Protein AF-A0A7X2MI40-F1 (afdb_monomer_lite)

Organism: NCBI:txid1624

Sequence (84 aa):
LSFVDDISDRGDEFHCTAKFRYRQKDTGVTVKFNEDRTKVEVIFDEPVRAITPGQEVVFYDGEECLGSGTIDHAYKESKLLQYV

Secondary structure (DSSP, 8-state):
-EESS-GGGG-SEEEEEEESSTTSPPEEEEEEE-TTSS-EEEEESSPPP---TTSEEEEEETTEEEEEEE----EETTEE----

InterPro domains:
  IPR046885 tRNA-specific 2-thiouridylase MnmA-like, C-terminal domain [PF20258] (9-71)

pLDDT: mean 90.77, std 7.52, range [54.91, 98.06]

Radius of gyration: 12.37 Å; chains: 1; bounding box: 30×22×34 Å

Foldseek 3Di:
DWFPDDCPVCPQKDWFWKDLDPPDPTFIWMWGADPVRPDIDIGTPDDDPDRDAQTKMWTDHVPDTGTIDGHHFDDDPNHTDDDD

Structure (mmCIF, N/CA/C/O backbone):
data_AF-A0A7X2MI40-F1
#
_entry.id   AF-A0A7X2MI40-F1
#
loop_
_atom_site.group_PDB
_atom_site.id
_atom_site.type_symbol
_atom_site.label_atom_id
_atom_site.label_alt_id
_atom_site.label_comp_id
_atom_site.label_asym_id
_atom_site.label_entity_id
_atom_site.label_seq_id
_atom_site.pdbx_PDB_ins_code
_atom_site.Cartn_x
_atom_site.Cartn_y
_atom_site.Cartn_z
_atom_site.occupancy
_atom_site.B_iso_or_equiv
_atom_site.auth_seq_id
_atom_site.auth_comp_id
_atom_site.auth_asym_id
_atom_site.auth_atom_id
_atom_site.pdbx_PDB_model_num
ATOM 1 N N . LEU A 1 1 ? 8.452 -6.005 -3.598 1.00 85.12 1 LEU A N 1
ATOM 2 C CA . LEU A 1 1 ? 7.535 -5.263 -4.492 1.00 85.12 1 LEU A CA 1
ATOM 3 C C . LEU A 1 1 ? 7.685 -5.814 -5.896 1.00 85.12 1 LEU A C 1
ATOM 5 O O . LEU A 1 1 ? 8.797 -6.181 -6.253 1.00 85.12 1 LEU A O 1
ATOM 9 N N . SER A 1 2 ? 6.595 -5.902 -6.651 1.00 89.44 2 SER A N 1
ATOM 10 C CA . SER A 1 2 ? 6.587 -6.371 -8.036 1.00 89.44 2 SER A CA 1
ATOM 11 C C . SER A 1 2 ? 5.641 -5.491 -8.845 1.00 89.44 2 SER A C 1
ATOM 13 O O . SER A 1 2 ? 4.429 -5.680 -8.779 1.00 89.44 2 SER A O 1
ATOM 15 N N . PHE A 1 3 ? 6.184 -4.517 -9.571 1.00 87.62 3 PHE A N 1
ATOM 16 C CA . PHE A 1 3 ? 5.410 -3.666 -10.478 1.00 87.62 3 PHE A CA 1
ATOM 17 C C . PHE A 1 3 ? 5.396 -4.267 -11.886 1.00 87.62 3 PHE A C 1
ATOM 19 O O . PHE A 1 3 ? 6.362 -4.919 -12.281 1.00 87.62 3 PHE A O 1
ATOM 26 N N . VAL A 1 4 ? 4.268 -4.121 -12.586 1.00 80.12 4 VAL A N 1
ATOM 27 C CA . VAL A 1 4 ? 4.056 -4.696 -13.926 1.00 80.12 4 VAL A CA 1
ATOM 28 C C . VAL A 1 4 ? 4.806 -3.886 -14.982 1.00 80.12 4 VAL A C 1
ATOM 30 O O . VAL A 1 4 ? 5.458 -4.474 -15.842 1.00 80.12 4 VAL A O 1
ATOM 33 N N . ASP A 1 5 ? 4.778 -2.561 -14.845 1.00 78.69 5 ASP A N 1
ATOM 34 C CA . ASP A 1 5 ? 5.474 -1.606 -15.704 1.00 78.69 5 ASP A CA 1
ATOM 35 C C . ASP A 1 5 ? 6.471 -0.758 -14.905 1.00 78.69 5 ASP A C 1
ATOM 37 O O . ASP A 1 5 ? 6.508 -0.787 -13.667 1.00 78.69 5 ASP A O 1
ATOM 41 N N . ASP A 1 6 ? 7.299 0.003 -15.624 1.00 79.44 6 ASP A N 1
ATOM 42 C CA . ASP A 1 6 ? 8.202 0.967 -15.007 1.00 79.44 6 ASP A CA 1
ATOM 43 C C . ASP A 1 6 ? 7.392 2.083 -14.330 1.00 79.44 6 ASP A C 1
ATOM 45 O O . ASP A 1 6 ? 6.901 3.022 -14.950 1.00 79.44 6 ASP A O 1
ATOM 49 N N . ILE A 1 7 ? 7.235 1.954 -13.015 1.00 82.19 7 ILE A N 1
ATOM 50 C CA . ILE A 1 7 ? 6.481 2.887 -12.177 1.00 82.19 7 ILE A CA 1
ATOM 51 C C . ILE A 1 7 ? 7.267 4.190 -11.910 1.00 82.19 7 ILE A C 1
ATOM 53 O O . ILE A 1 7 ? 6.801 5.047 -11.156 1.00 82.19 7 ILE A O 1
ATOM 57 N N . SER A 1 8 ? 8.474 4.352 -12.474 1.00 78.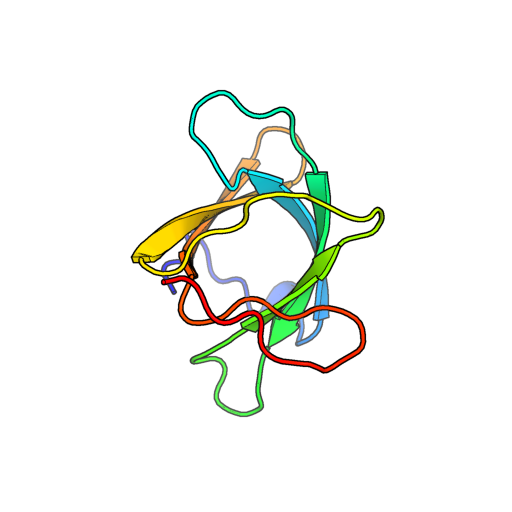56 8 SER A N 1
ATOM 58 C CA . SER A 1 8 ? 9.332 5.520 -12.235 1.00 78.56 8 SER A CA 1
ATOM 59 C C . SER A 1 8 ? 8.702 6.843 -12.669 1.00 78.56 8 SER A C 1
ATOM 61 O O . SER A 1 8 ? 8.880 7.838 -11.963 1.00 78.56 8 SER A O 1
ATOM 63 N N . ASP A 1 9 ? 7.874 6.831 -13.714 1.00 85.38 9 ASP A N 1
ATOM 64 C CA . ASP A 1 9 ? 7.148 8.006 -14.215 1.00 85.38 9 ASP A CA 1
ATOM 65 C C . ASP A 1 9 ? 6.128 8.570 -13.211 1.00 85.38 9 ASP A C 1
ATOM 67 O O . ASP A 1 9 ? 5.759 9.743 -13.285 1.00 85.38 9 ASP A O 1
ATOM 71 N N . ARG A 1 10 ? 5.690 7.767 -12.230 1.00 88.38 10 ARG A N 1
ATOM 72 C CA . ARG A 1 10 ? 4.779 8.214 -11.162 1.00 88.38 10 ARG A CA 1
ATOM 73 C C . ARG A 1 10 ? 5.494 8.949 -10.022 1.00 88.38 10 ARG A C 1
ATOM 75 O O . ARG A 1 10 ? 4.837 9.399 -9.088 1.00 88.38 10 ARG A O 1
ATOM 82 N N . GLY A 1 11 ? 6.819 9.091 -10.095 1.00 91.44 11 GLY A N 1
ATOM 83 C CA . GLY A 1 11 ? 7.633 9.717 -9.057 1.00 91.44 11 GLY A CA 1
ATOM 84 C C . GLY A 1 11 ? 7.760 8.859 -7.794 1.00 91.44 11 GLY A C 1
ATOM 85 O O . GLY A 1 11 ? 7.628 7.633 -7.839 1.00 91.44 11 GLY A O 1
ATOM 86 N N . ASP A 1 12 ? 8.038 9.520 -6.669 1.00 93.00 12 ASP A N 1
ATOM 87 C CA . ASP A 1 12 ? 8.228 8.873 -5.363 1.00 93.00 12 ASP A CA 1
ATOM 88 C C . ASP A 1 12 ? 6.923 8.760 -4.555 1.00 93.00 12 ASP A C 1
ATOM 90 O O . ASP A 1 12 ? 6.880 8.070 -3.539 1.00 93.00 12 ASP A O 1
ATOM 94 N N . GLU A 1 13 ? 5.845 9.406 -5.004 1.00 95.81 13 GLU A N 1
ATOM 95 C CA . GLU A 1 13 ? 4.535 9.388 -4.354 1.00 95.81 13 GLU A CA 1
ATOM 96 C C . GLU A 1 13 ? 3.411 9.464 -5.389 1.00 95.81 13 GLU A C 1
ATOM 98 O O . GLU A 1 13 ? 3.408 10.349 -6.243 1.00 95.81 13 GLU A O 1
ATOM 103 N N . PHE A 1 14 ? 2.428 8.568 -5.284 1.00 95.88 14 PHE A N 1
ATOM 104 C CA . PHE A 1 14 ? 1.251 8.574 -6.151 1.00 95.88 14 PHE A CA 1
ATOM 105 C C . PHE A 1 14 ? 0.001 8.050 -5.438 1.00 95.88 14 PHE A C 1
ATOM 107 O O . PHE A 1 14 ? 0.078 7.244 -4.509 1.00 95.88 14 PHE A O 1
ATOM 114 N N . HIS A 1 15 ? -1.169 8.502 -5.893 1.00 97.62 15 HIS A N 1
ATOM 115 C CA . HIS A 1 15 ? -2.470 8.007 -5.436 1.00 97.62 15 HIS A CA 1
ATOM 116 C C . HIS A 1 15 ? -2.991 6.929 -6.387 1.00 97.62 15 HIS A C 1
ATOM 118 O O . HIS A 1 15 ? -2.814 7.027 -7.602 1.00 97.62 15 HIS A O 1
ATOM 124 N N . CYS A 1 16 ? -3.588 5.880 -5.830 1.00 97.00 16 CYS A N 1
ATOM 125 C CA . CYS A 1 16 ? -4.197 4.789 -6.580 1.00 97.00 16 CYS A CA 1
ATOM 126 C C . CYS A 1 16 ? -5.247 4.075 -5.718 1.00 97.00 16 CYS A C 1
ATOM 128 O O . CYS A 1 16 ? -5.602 4.517 -4.623 1.00 97.00 16 CYS A O 1
ATOM 130 N N . THR A 1 17 ? -5.748 2.944 -6.201 1.00 97.69 17 THR A N 1
ATOM 131 C CA . THR A 1 17 ? -6.543 2.028 -5.384 1.00 97.69 17 THR A CA 1
ATOM 132 C C . THR A 1 17 ? -5.769 0.759 -5.066 1.00 97.69 17 THR A C 1
ATOM 134 O O . THR A 1 17 ? -4.868 0.367 -5.802 1.00 97.69 17 THR A O 1
ATOM 137 N N . ALA A 1 18 ? -6.105 0.098 -3.962 1.00 96.88 18 ALA A N 1
ATOM 138 C CA . ALA A 1 18 ? -5.480 -1.156 -3.582 1.00 96.88 18 ALA A CA 1
ATOM 139 C C . ALA A 1 18 ? -6.472 -2.176 -3.018 1.00 96.88 18 ALA A C 1
ATOM 141 O O . ALA A 1 18 ? -7.434 -1.838 -2.318 1.00 96.88 18 ALA A O 1
ATOM 142 N N . LYS A 1 19 ? -6.186 -3.455 -3.282 1.00 95.19 19 LYS A N 1
ATOM 143 C CA . LYS A 1 19 ? -6.853 -4.609 -2.673 1.00 95.19 19 LYS A CA 1
ATOM 144 C C . LYS A 1 19 ? -5.900 -5.296 -1.713 1.00 95.19 19 LYS A C 1
ATOM 146 O O . LYS A 1 19 ? -4.823 -5.732 -2.098 1.00 95.19 19 LYS A O 1
ATOM 151 N N . PHE A 1 20 ? -6.351 -5.458 -0.475 1.00 93.38 20 PHE A N 1
ATOM 152 C CA . PHE A 1 20 ? -5.609 -6.139 0.593 1.00 93.38 20 PHE A CA 1
ATOM 153 C C . PHE A 1 20 ? -6.110 -7.573 0.814 1.00 93.38 20 PHE A C 1
ATOM 155 O O . PHE A 1 20 ? -5.531 -8.342 1.576 1.00 93.38 20 PHE A O 1
ATOM 162 N N . ARG A 1 21 ? -7.221 -7.938 0.153 1.00 89.94 21 ARG A N 1
ATOM 163 C CA . ARG A 1 21 ? -7.780 -9.293 0.084 1.00 89.94 21 ARG A CA 1
ATOM 164 C C . ARG A 1 21 ? -8.461 -9.504 -1.266 1.00 89.94 21 ARG A C 1
ATOM 166 O O . ARG A 1 21 ? -9.126 -8.604 -1.767 1.00 89.94 21 ARG A O 1
ATOM 173 N N . TYR A 1 22 ? -8.401 -10.730 -1.787 1.00 80.94 22 TYR A N 1
ATOM 174 C CA . TYR A 1 22 ? -8.886 -11.110 -3.127 1.00 80.94 22 TYR A CA 1
ATOM 175 C C . TYR A 1 22 ? -10.336 -10.693 -3.460 1.00 80.94 22 TYR A C 1
ATOM 177 O O . TYR A 1 22 ? -10.660 -10.453 -4.618 1.00 80.94 22 TYR A O 1
ATOM 185 N N . ARG A 1 23 ? -11.222 -10.587 -2.458 1.00 82.88 23 ARG A N 1
ATOM 186 C CA . ARG A 1 23 ? -12.642 -10.206 -2.635 1.00 82.88 23 ARG A CA 1
ATOM 187 C C . ARG A 1 23 ? -13.022 -8.877 -1.979 1.00 82.88 23 ARG A C 1
ATOM 189 O O . ARG A 1 23 ? -14.208 -8.581 -1.849 1.00 82.88 23 ARG A O 1
ATOM 196 N N . GLN A 1 24 ? -12.047 -8.106 -1.506 1.00 83.31 24 GLN A N 1
ATOM 197 C CA . GLN A 1 24 ? -12.322 -6.785 -0.951 1.00 83.31 24 GLN A CA 1
ATOM 198 C C . GLN A 1 24 ? -12.620 -5.803 -2.087 1.00 83.31 24 GLN A C 1
ATOM 200 O O . GLN A 1 24 ? -12.078 -5.931 -3.184 1.00 83.31 24 GLN A O 1
ATOM 205 N N . LYS A 1 25 ? -13.482 -4.820 -1.810 1.00 88.94 25 LYS A N 1
ATOM 206 C CA . LYS A 1 25 ? -13.592 -3.639 -2.665 1.00 88.94 25 LYS A CA 1
ATOM 207 C C . LYS A 1 25 ? -12.272 -2.871 -2.661 1.00 88.94 25 LYS A C 1
ATOM 209 O O . LYS A 1 25 ? -11.556 -2.870 -1.657 1.00 88.94 25 LYS A O 1
ATOM 214 N N . ASP A 1 26 ? -12.013 -2.198 -3.767 1.00 91.81 26 ASP A N 1
ATOM 215 C CA . ASP A 1 26 ? -10.895 -1.278 -3.901 1.00 91.81 26 ASP A CA 1
ATOM 216 C C . ASP A 1 26 ? -10.927 -0.217 -2.805 1.00 91.81 26 ASP A C 1
ATOM 218 O O . ASP A 1 26 ? -11.986 0.298 -2.438 1.00 91.81 26 ASP A O 1
ATOM 222 N N . THR A 1 27 ? -9.758 0.055 -2.234 1.00 95.94 27 THR A N 1
ATOM 223 C CA . THR A 1 27 ? -9.573 1.110 -1.241 1.00 95.94 27 THR A CA 1
ATOM 224 C C . THR A 1 27 ? -8.637 2.162 -1.801 1.00 95.94 27 THR A C 1
ATOM 226 O O . THR A 1 27 ? -7.565 1.806 -2.280 1.00 95.94 27 THR A O 1
ATOM 229 N N . GLY A 1 28 ? -9.033 3.433 -1.741 1.00 97.94 28 GLY A N 1
ATOM 230 C CA . GLY A 1 28 ? -8.159 4.542 -2.115 1.00 97.94 28 GLY A CA 1
ATOM 231 C C . GLY A 1 28 ? -6.959 4.642 -1.173 1.00 97.94 28 GLY A C 1
ATOM 232 O O . GLY A 1 28 ? -7.107 4.524 0.051 1.00 97.94 28 GLY A O 1
ATOM 233 N N . VAL A 1 29 ? -5.770 4.770 -1.759 1.00 98.06 29 VAL A N 1
ATOM 234 C CA . VAL A 1 29 ? -4.499 4.810 -1.040 1.00 98.06 29 VAL A CA 1
ATOM 235 C C . VAL A 1 29 ? -3.497 5.745 -1.709 1.00 98.06 29 VAL A C 1
ATOM 237 O O . VAL A 1 29 ? -3.412 5.832 -2.934 1.00 98.06 29 VAL A O 1
ATOM 240 N N . THR A 1 30 ? -2.643 6.347 -0.890 1.00 98.00 30 THR A N 1
ATOM 241 C CA . THR A 1 30 ? -1.410 7.000 -1.329 1.00 98.00 30 THR A CA 1
ATOM 242 C C . THR A 1 30 ? -0.230 6.075 -1.068 1.00 98.00 30 THR A C 1
ATOM 244 O O . THR A 1 30 ? -0.024 5.618 0.058 1.00 98.00 30 THR A O 1
ATOM 247 N N . VAL A 1 31 ? 0.553 5.806 -2.108 1.00 97.06 31 VAL A N 1
ATOM 248 C CA . VAL A 1 31 ? 1.767 4.989 -2.059 1.00 97.06 31 VAL A CA 1
ATOM 249 C C . VAL A 1 31 ? 2.973 5.920 -2.083 1.00 97.06 31 VAL A C 1
ATOM 251 O O . VAL A 1 31 ? 3.091 6.740 -2.990 1.00 97.06 31 VAL A O 1
ATOM 254 N N . LYS A 1 32 ? 3.871 5.785 -1.104 1.00 96.88 32 LYS A N 1
ATOM 255 C CA . LYS A 1 32 ? 5.132 6.535 -1.025 1.00 96.88 32 LYS A CA 1
ATOM 256 C C . LYS A 1 32 ? 6.309 5.579 -1.049 1.00 96.88 32 LYS A C 1
ATOM 258 O O . LYS A 1 32 ? 6.386 4.691 -0.202 1.00 96.88 32 LYS A O 1
ATOM 263 N N . PHE A 1 33 ? 7.224 5.753 -1.990 1.00 95.44 33 PHE A N 1
ATOM 264 C CA . PHE A 1 33 ? 8.477 5.012 -2.016 1.00 95.44 33 PHE A CA 1
ATOM 265 C C . PHE A 1 33 ? 9.430 5.514 -0.934 1.00 95.44 33 PHE A C 1
ATOM 267 O O . PHE A 1 33 ? 9.452 6.694 -0.585 1.00 95.44 33 PHE A O 1
ATOM 274 N N . ASN A 1 34 ? 10.249 4.605 -0.412 1.00 94.19 34 ASN A N 1
ATOM 275 C CA . ASN A 1 34 ? 11.452 4.999 0.307 1.00 94.19 34 ASN A CA 1
ATOM 276 C C . ASN A 1 34 ? 12.571 5.398 -0.678 1.00 94.19 34 ASN A C 1
ATOM 278 O O . ASN A 1 34 ? 12.471 5.151 -1.877 1.00 94.19 34 ASN A O 1
ATOM 282 N N . GLU A 1 35 ? 13.659 5.976 -0.163 1.00 91.31 35 GLU A N 1
ATOM 283 C CA . GLU A 1 35 ? 14.756 6.543 -0.972 1.00 91.31 35 GLU A CA 1
ATOM 284 C C . GLU A 1 35 ? 15.364 5.565 -1.995 1.00 91.31 35 GLU A C 1
ATOM 286 O O . GLU A 1 35 ? 15.734 5.971 -3.093 1.00 91.31 35 GLU A O 1
ATOM 291 N N . ASP A 1 36 ? 15.460 4.276 -1.655 1.00 91.81 36 ASP A N 1
ATOM 292 C CA . ASP A 1 36 ? 16.021 3.236 -2.532 1.00 91.81 36 ASP A CA 1
ATOM 293 C C . ASP A 1 36 ? 14.963 2.496 -3.376 1.00 91.81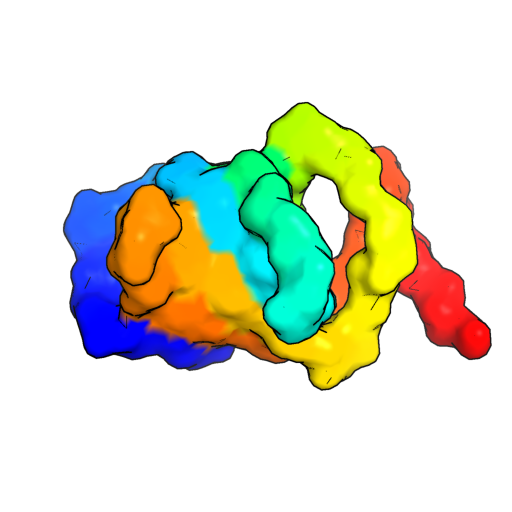 36 ASP A C 1
ATOM 295 O O . ASP A 1 36 ? 15.299 1.575 -4.123 1.00 91.81 36 ASP A O 1
ATOM 299 N N . ARG A 1 37 ? 13.686 2.890 -3.261 1.00 90.50 37 ARG A N 1
ATOM 300 C CA . ARG A 1 37 ? 12.517 2.305 -3.941 1.00 90.50 37 ARG A CA 1
ATOM 301 C C . ARG A 1 37 ? 12.345 0.795 -3.737 1.00 90.50 37 ARG A C 1
ATOM 303 O O . ARG A 1 37 ? 11.692 0.124 -4.537 1.00 90.50 37 ARG A O 1
ATOM 310 N N . THR A 1 38 ? 12.885 0.239 -2.653 1.00 91.75 38 THR A N 1
ATOM 311 C CA . THR A 1 38 ? 12.713 -1.183 -2.306 1.00 91.75 38 THR A CA 1
ATOM 312 C C . THR A 1 38 ? 11.472 -1.446 -1.458 1.00 91.75 38 THR A C 1
ATOM 314 O O . THR A 1 38 ? 10.981 -2.580 -1.405 1.00 91.75 38 THR A O 1
ATOM 317 N N . LYS A 1 39 ? 10.943 -0.405 -0.806 1.00 94.38 39 LYS A N 1
ATOM 318 C CA . LYS A 1 39 ? 9.769 -0.449 0.067 1.00 94.38 39 LYS A CA 1
ATOM 319 C C . LYS A 1 39 ? 8.817 0.692 -0.253 1.00 94.38 39 LYS A C 1
ATOM 321 O O . LYS A 1 39 ? 9.200 1.716 -0.813 1.00 94.38 39 LYS A O 1
ATOM 326 N N . VAL A 1 40 ? 7.567 0.503 0.151 1.00 96.00 40 VAL A N 1
ATOM 327 C CA . VAL A 1 40 ? 6.556 1.553 0.103 1.00 96.00 40 VAL A CA 1
ATOM 328 C C . VAL A 1 40 ? 5.838 1.666 1.434 1.00 96.00 40 VAL A C 1
ATOM 330 O O . VAL A 1 40 ? 5.578 0.664 2.102 1.00 96.00 40 VAL A O 1
ATOM 333 N N . GLU A 1 41 ? 5.493 2.892 1.795 1.00 96.50 41 GLU A N 1
ATOM 334 C CA . GLU A 1 41 ? 4.445 3.179 2.761 1.00 96.50 41 GLU A CA 1
ATOM 335 C C . GLU A 1 41 ? 3.120 3.316 2.005 1.00 96.50 41 GLU A C 1
ATOM 337 O O . GLU A 1 41 ? 3.046 3.991 0.979 1.00 96.50 41 GLU A O 1
ATOM 342 N N . VAL A 1 42 ? 2.076 2.652 2.501 1.00 97.06 42 VAL A N 1
ATOM 343 C CA . VAL A 1 42 ? 0.730 2.718 1.927 1.00 97.06 42 VAL A CA 1
ATOM 344 C C . VAL A 1 42 ? -0.188 3.368 2.950 1.00 97.06 42 VAL A C 1
ATOM 346 O O . VAL A 1 42 ? -0.445 2.806 4.016 1.00 97.06 42 VAL A O 1
ATOM 349 N N . ILE A 1 43 ? -0.668 4.560 2.620 1.00 96.94 43 ILE A N 1
ATOM 350 C CA . ILE A 1 43 ? -1.522 5.380 3.473 1.00 96.94 43 ILE A CA 1
ATOM 351 C C . ILE A 1 43 ? -2.940 5.274 2.934 1.00 96.94 43 ILE A C 1
ATOM 353 O O . ILE A 1 43 ? -3.183 5.559 1.768 1.00 96.94 43 ILE A O 1
ATOM 357 N N . PHE A 1 44 ? -3.874 4.847 3.775 1.00 96.62 44 PHE A N 1
ATOM 358 C CA . PHE A 1 44 ? -5.274 4.721 3.390 1.00 96.62 44 PHE A CA 1
ATOM 359 C C . PHE A 1 44 ? -5.986 6.070 3.446 1.00 96.62 44 PHE A C 1
ATOM 361 O O . PHE A 1 44 ? -5.815 6.798 4.425 1.00 96.62 44 PHE A O 1
ATOM 368 N N . ASP A 1 45 ? -6.842 6.345 2.460 1.00 96.69 45 ASP A N 1
ATOM 369 C CA . ASP A 1 45 ? -7.731 7.516 2.485 1.00 96.69 45 ASP A CA 1
ATOM 370 C C . ASP A 1 45 ? -8.710 7.431 3.667 1.00 96.69 45 ASP A C 1
ATOM 372 O O . ASP A 1 45 ? -8.986 8.416 4.346 1.00 96.69 45 ASP A O 1
ATOM 376 N N . GLU A 1 46 ? -9.195 6.216 3.939 1.00 93.31 46 GLU A N 1
ATOM 377 C CA . GLU A 1 46 ? -10.130 5.897 5.016 1.00 93.31 46 GLU A CA 1
ATOM 378 C C . GLU A 1 46 ? -9.622 4.699 5.839 1.00 93.31 46 GLU A C 1
ATOM 380 O O . GLU A 1 46 ? -9.035 3.769 5.278 1.00 93.31 46 GLU A O 1
ATOM 385 N N . PRO A 1 47 ? -9.866 4.641 7.163 1.00 90.94 47 PRO A N 1
ATOM 386 C CA . PRO A 1 47 ? -9.372 3.551 8.000 1.00 90.94 47 PRO A CA 1
ATOM 387 C C . PRO A 1 47 ? -9.842 2.157 7.549 1.00 90.94 47 PRO A C 1
ATOM 389 O O . PRO A 1 47 ? -11.029 1.826 7.612 1.00 90.94 47 PRO A O 1
ATOM 392 N N . VAL A 1 48 ? -8.893 1.281 7.207 1.00 89.38 48 VAL A N 1
ATOM 393 C CA . VAL A 1 48 ? -9.156 -0.132 6.892 1.00 89.38 48 VAL A CA 1
ATOM 394 C C . VAL A 1 48 ? -8.861 -1.022 8.092 1.00 89.38 48 VAL A C 1
ATOM 396 O O . VAL A 1 48 ? -7.882 -0.849 8.816 1.00 89.38 48 VAL A O 1
ATOM 399 N N . ARG A 1 49 ? -9.724 -2.015 8.316 1.00 86.38 49 ARG A N 1
ATOM 400 C CA . ARG A 1 49 ? -9.544 -3.019 9.371 1.00 86.38 49 ARG A CA 1
ATOM 401 C C . ARG A 1 49 ? -8.865 -4.270 8.828 1.00 86.38 49 ARG A C 1
ATOM 403 O O . ARG A 1 49 ? -9.045 -4.629 7.672 1.00 86.38 49 ARG A O 1
ATOM 410 N N . ALA A 1 50 ? -8.192 -4.993 9.722 1.00 84.50 50 ALA A N 1
ATOM 411 C CA . ALA A 1 50 ? -7.710 -6.352 9.477 1.00 84.50 50 ALA A CA 1
ATOM 412 C C . ALA A 1 50 ? -6.759 -6.507 8.272 1.00 84.50 50 ALA A C 1
ATOM 414 O O . ALA A 1 50 ? -6.753 -7.555 7.621 1.00 84.50 50 ALA A O 1
ATOM 415 N N . ILE A 1 51 ? -5.921 -5.494 8.025 1.00 91.12 51 ILE A N 1
ATOM 416 C CA . ILE A 1 51 ? -4.658 -5.660 7.288 1.00 91.12 51 ILE A CA 1
ATOM 417 C C . ILE A 1 51 ? -3.844 -6.738 8.001 1.00 91.12 51 ILE A C 1
ATOM 419 O O . ILE A 1 51 ? -3.933 -6.825 9.219 1.00 91.12 51 ILE A O 1
ATOM 423 N N . THR A 1 52 ? -3.134 -7.618 7.304 1.00 90.50 52 THR A N 1
ATOM 424 C CA . THR A 1 52 ? -2.421 -8.730 7.954 1.00 90.50 52 THR A CA 1
ATOM 425 C C . THR A 1 52 ? -1.056 -8.915 7.300 1.00 90.50 52 THR A C 1
ATOM 427 O O . THR A 1 52 ? -1.006 -9.130 6.087 1.00 90.50 52 THR A O 1
ATOM 430 N N . PRO A 1 53 ? 0.043 -8.832 8.071 1.00 93.25 53 PRO A N 1
ATOM 431 C CA . PRO A 1 53 ? 1.370 -9.146 7.568 1.00 93.25 53 PRO A CA 1
ATOM 432 C C . PRO A 1 53 ? 1.446 -10.529 6.914 1.00 93.25 53 PRO A C 1
ATOM 434 O O . PRO A 1 53 ? 0.795 -11.475 7.357 1.00 93.25 53 PRO A O 1
ATOM 437 N N . GLY A 1 54 ? 2.225 -10.640 5.843 1.00 91.69 54 GLY A N 1
ATOM 438 C CA . GLY A 1 54 ? 2.343 -11.844 5.020 1.00 91.69 54 GLY A CA 1
ATOM 439 C C . GLY A 1 54 ? 1.252 -12.004 3.956 1.00 91.69 54 GLY A C 1
ATOM 440 O O . GLY A 1 54 ? 1.414 -12.833 3.064 1.00 91.69 54 GLY A O 1
ATOM 441 N N . GLN A 1 55 ? 0.168 -11.219 3.996 1.00 92.81 55 GLN A N 1
ATOM 442 C CA . GLN A 1 55 ? -0.761 -11.130 2.865 1.00 92.81 55 GLN A CA 1
ATOM 443 C C . GLN A 1 55 ? -0.194 -10.238 1.757 1.00 92.81 55 GLN A C 1
ATOM 445 O O . GLN A 1 55 ? 0.696 -9.419 1.990 1.00 92.81 55 GLN A O 1
ATOM 450 N N . GLU A 1 56 ? -0.736 -10.386 0.552 1.00 94.56 56 GLU A N 1
ATOM 451 C CA . GLU A 1 56 ? -0.415 -9.510 -0.570 1.00 94.56 56 GLU A CA 1
ATOM 452 C C . GLU A 1 56 ? -1.347 -8.297 -0.620 1.00 94.56 56 GLU A C 1
ATOM 454 O O . GLU A 1 56 ? -2.553 -8.397 -0.375 1.00 94.56 56 GLU A O 1
ATOM 459 N N . VAL A 1 57 ? -0.774 -7.157 -0.989 1.00 95.62 57 VAL A N 1
ATOM 460 C CA . VAL A 1 57 ? -1.491 -5.984 -1.484 1.00 95.62 57 VAL A CA 1
ATOM 461 C C . VAL A 1 57 ? -1.299 -5.899 -2.993 1.00 95.62 57 VAL A C 1
ATOM 463 O O . VAL A 1 57 ? -0.196 -6.129 -3.488 1.00 95.62 57 VAL A O 1
ATOM 466 N N . VAL A 1 58 ? -2.363 -5.565 -3.719 1.00 96.00 58 VAL A N 1
ATOM 467 C CA . VAL A 1 58 ? -2.332 -5.325 -5.168 1.00 96.00 58 VAL A CA 1
ATOM 468 C C . VAL A 1 58 ? -2.811 -3.907 -5.443 1.00 96.00 58 VAL A C 1
ATOM 470 O O . VAL A 1 58 ? -3.848 -3.513 -4.911 1.00 96.00 58 VAL A O 1
ATOM 473 N N . PHE A 1 59 ? -2.061 -3.162 -6.249 1.00 96.38 59 PHE A N 1
ATOM 474 C CA . PHE A 1 59 ? -2.306 -1.763 -6.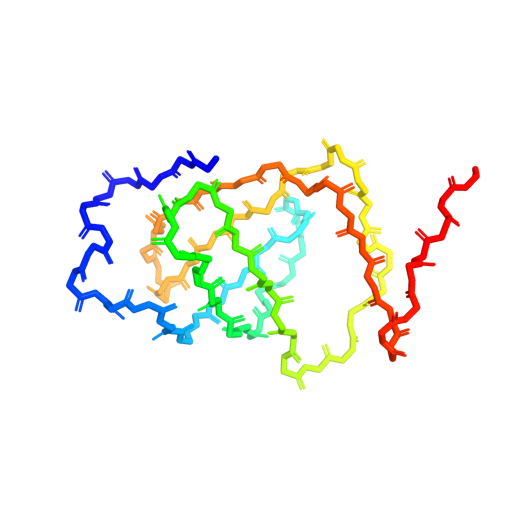595 1.00 96.38 59 PHE A CA 1
ATOM 475 C C . PHE A 1 59 ? -2.929 -1.647 -7.988 1.00 96.38 59 PHE A C 1
ATOM 477 O O . PHE A 1 59 ? -2.507 -2.338 -8.918 1.00 96.38 59 PHE A O 1
ATOM 484 N N . TYR A 1 60 ? -3.896 -0.746 -8.130 1.00 95.56 60 TYR A N 1
ATOM 485 C CA . TYR A 1 60 ? -4.673 -0.533 -9.344 1.00 95.56 60 TYR A CA 1
ATOM 486 C C . TYR A 1 60 ? -4.877 0.952 -9.649 1.00 95.56 60 TYR A C 1
ATOM 488 O O . TYR A 1 60 ? -5.175 1.740 -8.746 1.00 95.56 60 TYR A O 1
ATOM 496 N N . ASP A 1 61 ? -4.813 1.304 -10.931 1.00 94.69 61 ASP A N 1
ATOM 497 C CA . ASP A 1 61 ? -5.260 2.589 -11.474 1.00 94.69 61 ASP A CA 1
ATOM 498 C C . ASP A 1 61 ? -6.477 2.350 -12.377 1.00 94.69 61 ASP A C 1
ATOM 500 O O . ASP A 1 61 ? -6.366 1.922 -13.527 1.00 94.69 61 ASP A O 1
ATOM 504 N N . GLY A 1 62 ? -7.675 2.502 -11.809 1.00 93.44 62 GLY A N 1
ATOM 505 C CA . GLY A 1 62 ? -8.907 2.066 -12.463 1.00 93.44 62 GLY A CA 1
ATOM 506 C C . GLY A 1 62 ? -8.918 0.551 -12.699 1.00 93.44 62 GLY A C 1
ATOM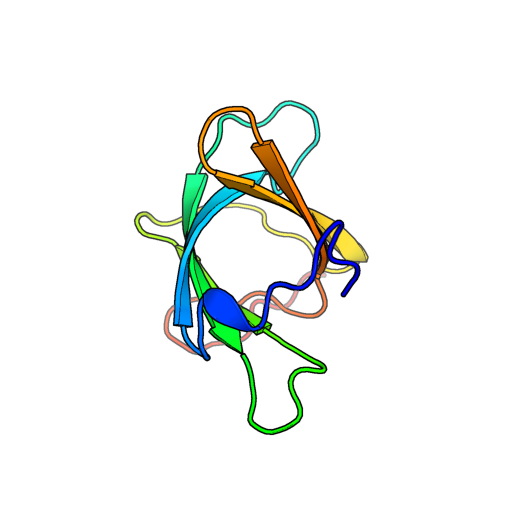 507 O O . GLY A 1 62 ? -8.977 -0.229 -11.751 1.00 93.44 62 GLY A O 1
ATOM 508 N N . GLU A 1 63 ? -8.893 0.135 -13.967 1.00 93.25 63 GLU A N 1
ATOM 509 C CA . GLU A 1 63 ? -8.860 -1.282 -14.366 1.00 93.25 63 GLU A CA 1
ATOM 510 C C . GLU A 1 63 ? -7.430 -1.828 -14.538 1.00 93.25 63 GLU A C 1
ATOM 512 O O . GLU A 1 63 ? -7.238 -3.039 -14.662 1.00 93.25 63 GLU A O 1
ATOM 517 N N . GLU A 1 64 ? -6.423 -0.952 -14.535 1.00 93.06 64 GLU A N 1
ATOM 518 C CA . GLU A 1 64 ? -5.024 -1.305 -14.760 1.00 93.06 64 GLU A CA 1
ATOM 519 C C . GLU A 1 64 ? -4.376 -1.835 -13.477 1.00 93.06 64 GLU A C 1
ATOM 521 O O . GLU A 1 64 ? -4.459 -1.209 -12.422 1.00 93.06 64 GLU A O 1
ATOM 526 N N . CYS A 1 65 ? -3.712 -2.991 -13.559 1.00 94.56 65 CYS A N 1
ATOM 527 C CA . CYS A 1 65 ? -2.942 -3.551 -12.449 1.00 94.56 65 CYS A CA 1
ATOM 528 C C . CYS A 1 65 ? -1.525 -2.975 -12.466 1.00 94.56 65 CYS A C 1
ATOM 530 O O . CYS A 1 65 ? -0.733 -3.320 -13.339 1.00 94.56 65 CYS A O 1
ATOM 532 N N . LEU A 1 66 ? -1.192 -2.147 -11.476 1.00 94.75 66 LEU A N 1
ATOM 533 C CA . LEU A 1 66 ? 0.125 -1.513 -11.379 1.00 94.75 66 LEU A CA 1
ATOM 534 C C . LEU A 1 66 ? 1.179 -2.478 -10.827 1.00 94.75 66 LEU A C 1
ATOM 536 O O . LEU A 1 66 ? 2.352 -2.410 -11.190 1.00 94.75 66 LEU A O 1
ATOM 540 N N . GLY A 1 67 ? 0.777 -3.371 -9.921 1.00 94.75 67 GLY A N 1
ATOM 541 C CA . GLY A 1 67 ? 1.695 -4.286 -9.252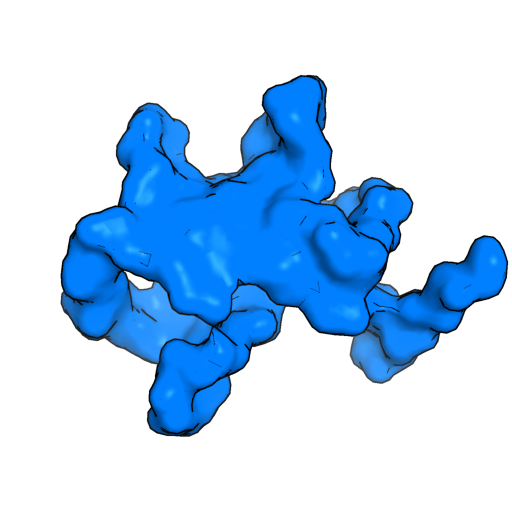 1.00 94.75 67 GLY A CA 1
ATOM 542 C C . GLY A 1 67 ? 1.209 -4.780 -7.901 1.00 94.75 67 GLY A C 1
ATOM 543 O O . GLY A 1 67 ? 0.065 -4.562 -7.504 1.00 94.75 67 GLY A O 1
ATOM 544 N N . SER A 1 68 ? 2.104 -5.438 -7.171 1.00 95.75 68 SER A N 1
ATOM 545 C CA . SER A 1 68 ? 1.822 -5.996 -5.852 1.00 95.75 68 SER A CA 1
ATOM 546 C C . SER A 1 68 ? 3.012 -5.942 -4.892 1.00 95.75 68 SER A C 1
ATOM 548 O O . SER A 1 68 ? 4.159 -5.644 -5.248 1.00 95.75 68 SER A O 1
ATOM 550 N N . GLY A 1 69 ? 2.737 -6.246 -3.627 1.00 95.50 69 GLY A N 1
ATOM 551 C CA . GLY A 1 69 ? 3.746 -6.405 -2.591 1.00 95.50 69 GLY A CA 1
ATOM 552 C C . GLY A 1 69 ? 3.255 -7.275 -1.444 1.00 95.50 69 GLY A C 1
ATOM 553 O O . GLY A 1 69 ? 2.056 -7.395 -1.211 1.00 95.50 69 GLY A O 1
ATOM 554 N N . THR A 1 70 ? 4.190 -7.863 -0.706 1.00 96.00 70 THR A N 1
ATOM 555 C CA . THR A 1 70 ? 3.890 -8.498 0.578 1.00 96.00 70 THR A CA 1
ATOM 556 C C . THR A 1 70 ? 3.797 -7.420 1.650 1.00 96.00 70 THR A C 1
ATOM 558 O O . THR A 1 70 ? 4.634 -6.523 1.719 1.00 96.00 70 THR A O 1
ATOM 561 N N . ILE A 1 71 ? 2.767 -7.500 2.483 1.00 94.81 71 ILE A N 1
ATOM 562 C CA . ILE A 1 71 ? 2.580 -6.598 3.613 1.00 94.81 71 ILE A CA 1
ATOM 563 C C . ILE A 1 71 ? 3.521 -7.048 4.730 1.00 94.81 71 ILE A C 1
ATOM 565 O O . ILE A 1 71 ? 3.340 -8.130 5.283 1.00 94.81 71 ILE A O 1
ATOM 569 N N . ASP A 1 72 ? 4.506 -6.228 5.086 1.00 94.50 72 ASP A N 1
ATOM 570 C CA . ASP A 1 72 ? 5.425 -6.547 6.189 1.00 94.50 72 ASP A CA 1
ATOM 571 C C . ASP A 1 72 ? 4.853 -6.128 7.551 1.00 94.50 72 ASP A C 1
ATOM 573 O O . ASP A 1 72 ? 4.969 -6.839 8.545 1.00 94.50 72 ASP A O 1
ATOM 577 N N . HIS A 1 73 ? 4.226 -4.951 7.600 1.00 93.88 73 HIS A N 1
ATOM 578 C CA . HIS A 1 73 ? 3.780 -4.306 8.831 1.00 93.88 73 HIS A CA 1
ATOM 579 C C . HIS A 1 73 ? 2.476 -3.543 8.585 1.00 93.88 73 HIS A C 1
ATOM 581 O O . HIS A 1 73 ? 2.228 -3.064 7.480 1.00 93.88 73 HIS A O 1
ATOM 587 N N . ALA A 1 74 ? 1.657 -3.391 9.626 1.00 93.25 74 ALA A N 1
ATOM 588 C CA . ALA A 1 74 ? 0.493 -2.512 9.600 1.00 93.25 74 ALA A CA 1
ATOM 589 C C . ALA A 1 74 ? 0.538 -1.565 10.797 1.00 93.25 74 ALA A C 1
ATOM 591 O O . ALA A 1 74 ? 0.902 -1.971 11.900 1.00 93.25 74 ALA A O 1
ATOM 592 N N . TYR A 1 75 ? 0.149 -0.312 10.587 1.00 93.12 75 TYR A N 1
ATOM 593 C CA . TYR A 1 75 ? 0.226 0.738 11.597 1.00 93.12 75 TYR A CA 1
ATOM 594 C C . TYR A 1 75 ? 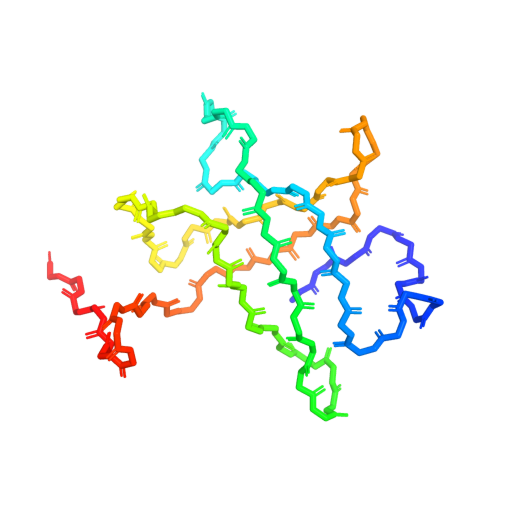-1.141 1.388 11.806 1.00 93.12 75 TYR A C 1
ATOM 596 O O . TYR A 1 75 ? -1.959 1.462 10.891 1.00 93.12 75 TYR A O 1
ATOM 604 N N . LYS A 1 76 ? -1.380 1.895 13.016 1.00 90.88 76 LYS A N 1
ATOM 605 C CA . LYS A 1 76 ? -2.497 2.786 13.342 1.00 90.88 76 LYS A CA 1
ATOM 606 C C . LYS A 1 76 ? -1.968 3.941 14.180 1.00 90.88 76 LYS A C 1
ATOM 608 O O . LYS A 1 76 ? -1.383 3.691 15.229 1.00 90.88 76 LYS A O 1
ATOM 613 N N . GLU A 1 77 ? -2.170 5.182 13.731 1.00 87.31 77 GLU A N 1
ATOM 614 C CA . GLU A 1 77 ? -1.664 6.388 14.421 1.00 87.31 77 GLU A CA 1
ATOM 615 C C . GLU A 1 77 ? -0.167 6.257 14.777 1.00 87.31 77 GLU A C 1
ATOM 617 O O . GLU A 1 77 ? 0.249 6.474 15.915 1.00 87.31 77 GLU A O 1
ATOM 622 N N . SER A 1 78 ? 0.631 5.792 13.810 1.00 82.94 78 SER A N 1
ATOM 623 C CA . SER A 1 78 ? 2.074 5.524 13.946 1.00 82.94 78 SER A CA 1
ATOM 624 C C . SER A 1 78 ? 2.466 4.423 14.943 1.00 82.94 78 SER A C 1
ATOM 626 O O . SER A 1 78 ? 3.652 4.186 15.164 1.00 82.94 78 SER A O 1
ATOM 628 N N . LYS A 1 79 ? 1.504 3.699 15.525 1.00 87.75 79 LYS A N 1
ATOM 629 C CA . LYS A 1 79 ? 1.767 2.514 16.350 1.00 87.75 79 LYS A CA 1
ATOM 630 C C . LYS A 1 79 ? 1.675 1.260 15.500 1.00 87.75 79 LYS A C 1
ATOM 632 O O . LYS A 1 79 ? 0.665 1.038 14.832 1.00 87.75 79 LYS A O 1
ATOM 637 N N . LEU A 1 80 ? 2.717 0.434 15.554 1.00 86.75 80 LEU A N 1
ATOM 638 C CA . LEU A 1 80 ? 2.709 -0.881 14.924 1.00 86.75 80 LEU A CA 1
ATOM 639 C C . LEU A 1 80 ? 1.583 -1.726 15.534 1.00 86.75 80 LEU A C 1
ATOM 641 O O . LEU A 1 80 ? 1.494 -1.874 16.754 1.00 86.75 80 LEU A O 1
ATOM 645 N N . LEU A 1 81 ? 0.723 -2.273 14.682 1.00 84.94 81 LEU A N 1
ATOM 646 C CA . LEU A 1 81 ? -0.286 -3.238 15.083 1.00 84.94 81 LEU A CA 1
ATOM 647 C C . LEU A 1 81 ? 0.396 -4.595 15.241 1.00 84.94 81 LEU A C 1
ATOM 649 O O . LEU A 1 81 ? 0.893 -5.174 14.276 1.00 84.94 81 LEU A O 1
ATOM 653 N N . GLN A 1 82 ? 0.436 -5.089 16.475 1.00 69.56 82 GLN A N 1
ATOM 654 C CA . GLN A 1 82 ? 0.927 -6.427 16.763 1.00 69.56 82 GLN A CA 1
ATOM 655 C C . GLN A 1 82 ? -0.201 -7.427 16.507 1.00 69.56 82 GLN A C 1
ATOM 657 O O . GLN A 1 82 ? -1.238 -7.392 17.169 1.00 69.56 82 GLN A O 1
ATOM 662 N N . TYR A 1 83 ? 0.004 -8.299 15.526 1.00 62.44 83 TYR A N 1
ATOM 663 C CA . TYR A 1 83 ? -0.873 -9.432 15.259 1.00 62.44 83 TYR A CA 1
ATOM 664 C C . TYR A 1 83 ? -0.348 -10.610 16.083 1.00 62.44 83 TYR A C 1
ATOM 666 O O . TYR A 1 83 ? 0.828 -10.954 15.968 1.00 62.44 83 TYR A O 1
ATOM 674 N N . VAL A 1 84 ? -1.193 -11.154 16.961 1.00 54.91 84 VAL A N 1
ATOM 675 C CA . VAL A 1 84 ? -0.923 -12.345 17.784 1.00 54.91 84 VAL A CA 1
ATOM 676 C C . VAL A 1 84 ? -1.778 -13.488 17.269 1.00 54.91 84 VAL A C 1
ATOM 678 O O . VAL A 1 84 ? -2.963 -13.214 16.965 1.00 54.91 84 VAL A O 1
#